Protein AF-A0A177BX50-F1 (afdb_monomer_lite)

Secondary structure (DSSP, 8-state):
--TTS-----PSSS-HHHHHHHHHHHHHHHHHHHTTSPPPSSSSPP--EEEEEEE-SSEEEEEEEEETTEEEEEEEE--TT-----EEEEEETT---S--TT----------------------HHHHHHHTHHHHHHHHHHHHHHHHHHHHHHHHT--PPPSTT--

Sequence (167 aa):
MSPNGTLMAYTTPIDIRDLRDQAALISMAWKDHAAKYPPPSDPSPPDQLETLTIETANNNIIARAIQPSLLLVLVGGVPPSRKQVFKITPEARGEARYPAEGGEEGTEPVVGSGKAASVLSTMSTREKDVKGGALHIQRKKIDALTEYLRRDFDAKGFVMPDDAGFS

Organism: NCBI:txid1460663

Foldseek 3Di:
DFLCQDDDDDDDDDDVVVSSVVSNVSSVVQVVVQVVFDDDPDPDDTQGFAWKWWDFLFWIWIWGDLDNGDIDIDIGTADNPDDGDTDIDTHTPPGDPDDPPDDDPDDDDDDDDDDDDDDPPPDDPVRVQVVVPPVSVSVVVVVVVSVVVSVVCVVVVNDDDDPPPDD

Radius of gyration: 20.01 Å; chains: 1; bounding box: 46×34×67 Å

pLDDT: mean 77.65, std 18.22, range [33.38, 95.88]

Structure (mmCIF, N/CA/C/O backbone):
data_AF-A0A177BX50-F1
#
_entry.id   AF-A0A177BX50-F1
#
loop_
_atom_site.group_PDB
_atom_site.id
_atom_site.type_symbol
_atom_site.label_atom_id
_atom_site.label_alt_id
_atom_site.label_comp_id
_atom_site.label_asym_id
_atom_site.label_entity_id
_atom_site.label_seq_id
_atom_site.pdbx_PDB_ins_code
_atom_site.Cartn_x
_atom_site.Cartn_y
_atom_site.Cartn_z
_atom_site.occupancy
_atom_site.B_iso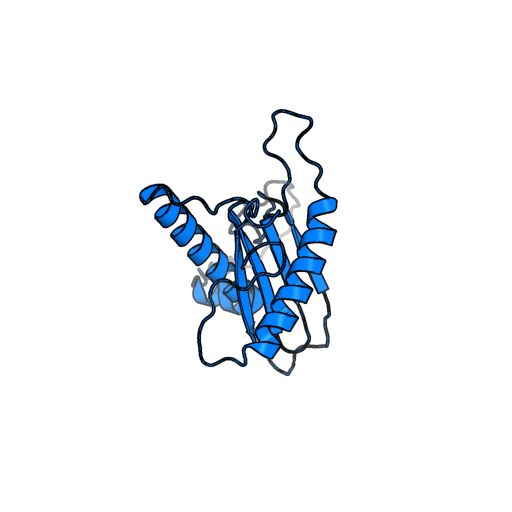_or_equiv
_atom_site.auth_seq_id
_atom_site.auth_comp_id
_atom_site.auth_asym_id
_atom_site.auth_atom_id
_atom_site.pdbx_PDB_model_num
ATOM 1 N N . MET A 1 1 ? 2.264 -1.711 8.602 1.00 89.62 1 MET A N 1
ATOM 2 C CA . MET A 1 1 ? 2.846 -0.448 9.121 1.00 89.62 1 MET A CA 1
ATOM 3 C C . MET A 1 1 ? 1.712 0.495 9.479 1.00 89.62 1 MET A C 1
ATOM 5 O O . MET A 1 1 ? 0.634 0.316 8.923 1.00 89.62 1 MET A O 1
ATOM 9 N N . SER A 1 2 ? 1.911 1.459 10.374 1.00 88.69 2 SER A N 1
ATOM 10 C CA . SER A 1 2 ? 0.876 2.469 10.636 1.00 88.69 2 SER A CA 1
ATOM 11 C C . SER A 1 2 ? 0.877 3.552 9.544 1.00 88.69 2 SER A C 1
ATOM 13 O O . SER A 1 2 ? 1.910 3.763 8.895 1.00 88.69 2 SER A O 1
ATOM 15 N N . PRO A 1 3 ? -0.236 4.284 9.340 1.00 83.94 3 PRO A N 1
ATOM 16 C CA . PRO A 1 3 ? -0.276 5.445 8.447 1.00 83.94 3 PRO A CA 1
ATOM 17 C C . PRO A 1 3 ? 0.762 6.525 8.785 1.00 83.94 3 PRO A C 1
ATOM 19 O O . PRO A 1 3 ? 1.113 7.327 7.922 1.00 83.94 3 PRO A O 1
ATOM 22 N N . ASN A 1 4 ? 1.301 6.530 10.008 1.00 85.75 4 ASN A N 1
ATOM 23 C CA . ASN A 1 4 ? 2.322 7.472 10.470 1.00 85.75 4 ASN A CA 1
ATOM 24 C C . ASN A 1 4 ? 3.757 7.135 10.047 1.00 85.75 4 ASN A C 1
ATOM 26 O O . ASN A 1 4 ? 4.642 7.958 10.258 1.00 85.75 4 ASN A O 1
ATOM 30 N N . GLY A 1 5 ? 3.994 5.974 9.439 1.00 83.12 5 GLY A N 1
ATOM 31 C CA . GLY A 1 5 ? 5.320 5.571 8.957 1.00 83.12 5 GLY A CA 1
ATOM 32 C C . GLY A 1 5 ? 5.996 4.545 9.856 1.00 83.12 5 GLY A C 1
ATOM 33 O O . GLY A 1 5 ? 7.088 4.075 9.542 1.00 83.12 5 GLY A O 1
ATOM 34 N N . THR A 1 6 ? 5.345 4.142 10.950 1.00 86.88 6 THR A N 1
ATOM 35 C CA . THR A 1 6 ? 5.883 3.140 11.870 1.00 86.88 6 THR A CA 1
ATOM 36 C C . THR A 1 6 ? 5.824 1.756 11.229 1.00 86.88 6 THR A C 1
ATOM 38 O O . THR A 1 6 ? 4.752 1.163 11.049 1.00 86.88 6 THR A O 1
ATOM 41 N N . LEU A 1 7 ? 6.992 1.211 10.883 1.00 85.94 7 LEU A N 1
ATOM 42 C CA . LEU A 1 7 ? 7.119 -0.159 10.394 1.00 85.94 7 LEU A CA 1
ATOM 43 C C . LEU A 1 7 ? 6.889 -1.143 11.549 1.00 85.94 7 LEU A C 1
ATOM 45 O O . LEU A 1 7 ? 7.660 -1.179 12.501 1.00 85.94 7 LEU A O 1
ATOM 49 N N . MET A 1 8 ? 5.830 -1.946 11.448 1.00 85.75 8 MET A N 1
ATOM 50 C CA . MET A 1 8 ? 5.432 -2.886 12.507 1.00 85.75 8 MET A CA 1
ATOM 51 C C . MET A 1 8 ? 5.936 -4.308 12.267 1.00 85.75 8 MET A C 1
ATOM 53 O O . MET A 1 8 ? 6.337 -5.001 13.192 1.00 85.75 8 MET A O 1
ATOM 57 N N . ALA A 1 9 ? 5.889 -4.747 11.013 1.00 86.56 9 ALA A N 1
ATOM 58 C CA . ALA A 1 9 ? 6.300 -6.073 10.587 1.00 86.56 9 ALA A CA 1
ATOM 59 C C . ALA A 1 9 ? 6.757 -5.999 9.129 1.00 86.56 9 ALA A C 1
ATOM 61 O O . ALA A 1 9 ? 6.259 -5.171 8.362 1.00 86.56 9 ALA A O 1
ATOM 62 N N . TYR A 1 10 ? 7.707 -6.855 8.764 1.00 85.62 10 TYR A N 1
ATOM 63 C CA . TYR A 1 10 ? 8.250 -6.969 7.415 1.00 85.62 10 TYR A CA 1
ATOM 64 C C . TYR A 1 10 ? 8.746 -8.397 7.169 1.00 85.62 10 TYR A C 1
ATOM 66 O O . TYR A 1 10 ? 9.018 -9.144 8.109 1.00 85.62 10 TYR A O 1
ATOM 74 N N . THR A 1 11 ? 8.862 -8.777 5.900 1.00 83.94 11 THR A N 1
ATOM 75 C CA . THR A 1 11 ? 9.421 -10.068 5.481 1.00 83.94 11 THR A CA 1
ATOM 76 C C . THR A 1 11 ? 10.900 -9.922 5.134 1.00 83.94 11 THR A C 1
ATOM 78 O O . THR A 1 11 ? 11.280 -8.992 4.425 1.00 83.94 11 THR A O 1
ATOM 81 N N . THR A 1 12 ? 11.730 -10.849 5.607 1.00 78.44 12 THR A N 1
ATOM 82 C CA . THR A 1 12 ? 13.155 -10.956 5.261 1.00 78.44 12 THR A CA 1
ATOM 83 C C . THR A 1 12 ? 13.356 -11.841 4.020 1.00 78.44 12 THR A C 1
ATOM 85 O O . THR A 1 12 ? 12.478 -12.647 3.705 1.00 78.44 12 THR A O 1
ATOM 88 N N . PRO A 1 13 ? 14.495 -11.737 3.309 1.00 64.56 13 PRO A N 1
ATOM 89 C CA . PRO A 1 13 ? 15.631 -10.835 3.537 1.00 64.56 13 PRO A CA 1
ATOM 90 C C . PRO A 1 13 ? 15.476 -9.484 2.811 1.00 64.56 13 PRO A C 1
ATOM 92 O O . PRO A 1 13 ? 15.352 -9.456 1.590 1.00 64.56 13 PRO A O 1
ATOM 95 N N . ILE A 1 14 ? 15.507 -8.363 3.548 1.00 79.38 14 ILE A N 1
ATOM 96 C CA . ILE A 1 14 ? 15.468 -6.985 3.010 1.00 79.38 14 ILE A CA 1
ATOM 97 C C . ILE A 1 14 ? 16.324 -6.052 3.904 1.00 79.38 14 ILE A C 1
ATOM 99 O O . ILE A 1 14 ? 16.418 -6.303 5.108 1.00 79.38 14 ILE A O 1
ATOM 103 N N . ASP A 1 15 ? 16.937 -4.988 3.350 1.00 83.50 15 ASP A N 1
ATOM 104 C CA . ASP A 1 15 ? 17.567 -3.909 4.142 1.00 83.50 15 ASP A CA 1
ATOM 105 C C . ASP A 1 15 ? 16.489 -3.076 4.862 1.00 83.50 15 ASP A C 1
ATOM 107 O O . ASP A 1 15 ? 15.617 -2.453 4.252 1.00 83.50 15 ASP A O 1
ATOM 111 N N . ILE A 1 16 ? 16.544 -3.071 6.194 1.00 84.94 16 ILE A N 1
ATOM 112 C CA . ILE A 1 16 ? 15.580 -2.368 7.045 1.00 84.94 16 ILE A CA 1
ATOM 113 C C . ILE A 1 16 ? 15.647 -0.843 6.894 1.00 84.94 16 ILE A C 1
ATOM 115 O O . ILE A 1 16 ? 14.650 -0.173 7.158 1.00 84.94 16 ILE A O 1
ATOM 119 N N . ARG A 1 17 ? 16.792 -0.279 6.489 1.00 85.69 17 ARG A N 1
ATOM 120 C CA . ARG A 1 17 ? 16.927 1.168 6.261 1.00 85.69 17 ARG A CA 1
ATOM 121 C C . ARG A 1 17 ? 16.101 1.581 5.053 1.00 85.69 17 ARG A C 1
ATOM 123 O O . ARG A 1 17 ? 15.212 2.413 5.197 1.00 85.69 17 ARG A O 1
ATOM 130 N N . ASP A 1 18 ? 16.278 0.879 3.939 1.00 84.25 18 ASP A N 1
ATOM 131 C CA . ASP A 1 18 ? 15.508 1.108 2.716 1.00 84.25 18 ASP A CA 1
ATOM 132 C C . ASP A 1 18 ? 14.001 0.929 2.958 1.00 84.25 18 ASP A C 1
ATOM 134 O O . ASP A 1 18 ? 13.188 1.700 2.451 1.00 84.25 18 ASP A O 1
ATOM 138 N N . LEU A 1 19 ? 13.604 -0.055 3.777 1.00 85.06 19 LEU A N 1
ATOM 139 C CA . LEU A 1 19 ? 12.196 -0.245 4.147 1.00 85.06 19 LEU A CA 1
ATOM 140 C C . LEU A 1 19 ? 11.632 0.900 4.983 1.00 85.06 19 LEU A C 1
ATOM 142 O O . LEU A 1 19 ? 10.462 1.242 4.824 1.00 85.06 19 LEU A O 1
ATOM 146 N N . ARG A 1 20 ? 12.424 1.470 5.894 1.00 87.25 20 ARG A N 1
ATOM 147 C CA . ARG A 1 20 ? 11.997 2.618 6.702 1.00 87.25 20 ARG A CA 1
ATOM 148 C C . ARG A 1 20 ? 11.847 3.863 5.842 1.00 87.25 20 ARG A C 1
ATOM 150 O O . ARG A 1 20 ? 10.850 4.563 5.993 1.00 87.25 20 ARG A O 1
ATOM 157 N N . ASP A 1 21 ? 12.762 4.080 4.905 1.00 87.75 21 ASP A N 1
ATOM 158 C CA . ASP A 1 21 ? 12.672 5.187 3.954 1.00 87.75 21 ASP A CA 1
ATOM 159 C C . ASP A 1 21 ? 11.435 5.033 3.057 1.00 87.75 21 ASP A C 1
ATOM 161 O O . ASP A 1 21 ? 10.655 5.971 2.892 1.00 87.75 21 ASP A O 1
ATOM 165 N N . GLN A 1 22 ? 11.173 3.820 2.556 1.00 87.19 22 GLN A N 1
ATOM 166 C CA . GLN A 1 22 ? 9.950 3.524 1.806 1.00 87.19 22 GLN A CA 1
ATOM 167 C C . GLN A 1 22 ? 8.690 3.728 2.650 1.00 87.19 22 GLN A C 1
ATOM 169 O O . GLN A 1 22 ? 7.734 4.332 2.172 1.00 87.19 22 GLN A O 1
ATOM 174 N N . ALA A 1 23 ? 8.677 3.258 3.900 1.00 88.69 23 ALA A N 1
ATOM 175 C CA . ALA A 1 23 ? 7.553 3.448 4.810 1.00 88.69 23 ALA A CA 1
ATOM 176 C C . ALA A 1 23 ? 7.277 4.940 5.048 1.00 88.69 23 ALA A C 1
ATOM 178 O O . ALA A 1 23 ? 6.131 5.373 4.945 1.00 88.69 23 ALA A O 1
ATOM 179 N N . ALA A 1 24 ? 8.313 5.747 5.281 1.00 89.94 24 ALA A N 1
ATOM 180 C CA . ALA A 1 24 ? 8.167 7.190 5.435 1.00 89.94 24 ALA A CA 1
ATOM 181 C C . ALA A 1 24 ? 7.540 7.833 4.185 1.00 89.94 24 ALA A C 1
ATOM 183 O O . ALA A 1 24 ? 6.550 8.556 4.298 1.00 89.94 24 ALA A O 1
ATOM 184 N N . LEU A 1 25 ? 8.047 7.504 2.990 1.00 89.94 25 LEU A N 1
ATOM 185 C CA . LEU A 1 25 ? 7.513 8.014 1.722 1.00 89.94 25 LEU A CA 1
ATOM 186 C C . LEU A 1 25 ? 6.053 7.605 1.488 1.00 89.94 25 LEU A C 1
ATOM 188 O O . LEU A 1 25 ? 5.228 8.435 1.105 1.00 89.94 25 LEU A O 1
ATOM 192 N N . ILE A 1 26 ? 5.720 6.338 1.743 1.00 92.31 26 ILE A N 1
ATOM 193 C CA . ILE A 1 26 ? 4.352 5.820 1.614 1.00 92.31 26 ILE A CA 1
ATOM 194 C C . ILE A 1 26 ? 3.424 6.548 2.576 1.00 92.31 26 ILE A C 1
ATOM 196 O O . ILE A 1 26 ? 2.321 6.911 2.188 1.00 92.31 26 ILE A O 1
ATOM 200 N N . SER A 1 27 ? 3.857 6.785 3.810 1.00 92.25 27 SER A N 1
ATOM 201 C CA . SER A 1 27 ? 3.058 7.489 4.807 1.00 92.25 27 SER A CA 1
ATOM 202 C C . SER A 1 27 ? 2.808 8.945 4.455 1.00 92.25 27 SER A C 1
ATOM 204 O O . SER A 1 27 ? 1.692 9.421 4.654 1.00 92.25 27 SER A O 1
ATOM 206 N N . MET A 1 28 ? 3.797 9.641 3.893 1.00 91.38 28 MET A N 1
ATOM 207 C CA . MET A 1 28 ? 3.601 10.996 3.375 1.00 91.38 28 MET A CA 1
ATOM 208 C C . MET A 1 28 ? 2.567 10.996 2.244 1.00 91.38 28 MET A C 1
ATOM 210 O O . MET A 1 28 ? 1.550 11.677 2.343 1.00 91.38 28 MET A O 1
ATOM 214 N N . ALA A 1 29 ? 2.753 10.141 1.234 1.00 92.31 29 ALA A N 1
ATOM 215 C CA . ALA A 1 29 ? 1.816 10.037 0.118 1.00 92.31 29 ALA A CA 1
ATOM 216 C C . ALA A 1 29 ? 0.410 9.603 0.576 1.00 92.31 29 ALA A C 1
ATOM 218 O O . ALA A 1 29 ? -0.597 10.123 0.104 1.00 92.31 29 ALA A O 1
ATOM 219 N N . TRP A 1 30 ? 0.315 8.678 1.531 1.00 92.56 30 TRP A N 1
ATOM 220 C CA . TRP A 1 30 ? -0.960 8.245 2.091 1.00 92.56 30 TRP A CA 1
ATOM 221 C C . TRP A 1 30 ? -1.691 9.401 2.766 1.00 92.56 30 TRP A C 1
ATOM 223 O O . TRP A 1 30 ? -2.865 9.611 2.486 1.00 92.56 30 TRP A O 1
ATOM 233 N N . LYS A 1 31 ? -1.008 10.176 3.616 1.00 90.44 31 LYS A N 1
ATOM 234 C CA . LYS A 1 31 ? -1.597 11.326 4.318 1.00 90.44 31 LYS A CA 1
ATOM 235 C C . LYS A 1 31 ? -2.061 12.411 3.350 1.00 90.44 31 LYS A C 1
ATOM 237 O O . LYS A 1 31 ? -3.194 12.873 3.473 1.00 90.44 31 LYS A O 1
ATOM 242 N N . ASP A 1 32 ? -1.242 12.747 2.357 1.00 91.06 32 ASP A N 1
ATOM 243 C CA . ASP A 1 32 ? -1.567 13.763 1.348 1.00 91.06 32 ASP A CA 1
ATOM 244 C C . ASP A 1 32 ? -2.832 13.412 0.556 1.00 91.06 32 ASP A C 1
ATOM 246 O O . ASP A 1 32 ? -3.617 14.284 0.178 1.00 91.06 32 ASP A O 1
ATOM 250 N N . HIS A 1 33 ? -3.041 12.122 0.290 1.00 89.12 33 HIS A N 1
ATOM 251 C CA . HIS A 1 33 ? -4.218 11.646 -0.424 1.00 89.12 33 HIS A CA 1
ATOM 252 C C . HIS A 1 33 ? -5.410 11.389 0.501 1.00 89.12 33 HIS A C 1
ATOM 254 O O . HIS A 1 33 ? -6.530 11.686 0.104 1.00 89.12 33 HIS A O 1
ATOM 260 N N . ALA A 1 34 ? -5.190 10.913 1.727 1.00 86.69 34 ALA A N 1
ATOM 261 C CA . ALA A 1 34 ? -6.235 10.715 2.729 1.00 86.69 34 ALA A CA 1
ATOM 262 C C . ALA A 1 34 ? -6.883 12.043 3.147 1.00 86.69 34 ALA A C 1
ATOM 264 O O . ALA A 1 34 ? -8.088 12.089 3.350 1.00 86.69 34 ALA A O 1
ATOM 265 N N . ALA A 1 35 ? -6.122 13.142 3.193 1.00 83.94 35 ALA A N 1
ATOM 266 C CA . ALA A 1 35 ? -6.650 14.471 3.504 1.00 83.94 35 ALA A CA 1
ATOM 267 C C . ALA A 1 35 ? -7.675 14.990 2.474 1.00 83.94 35 ALA A C 1
ATOM 269 O O . ALA A 1 35 ? -8.465 15.876 2.788 1.00 83.94 35 ALA A O 1
ATOM 270 N N . LYS A 1 36 ? -7.682 14.441 1.250 1.00 81.69 36 LYS A N 1
ATOM 271 C CA . LYS A 1 36 ? -8.651 14.797 0.194 1.00 81.69 36 LYS A CA 1
ATOM 272 C C . LYS A 1 36 ? -10.026 14.167 0.417 1.00 81.69 36 LYS A C 1
ATOM 274 O O . LYS A 1 36 ? -10.974 14.525 -0.272 1.00 81.69 36 LYS A O 1
ATOM 279 N N . TYR A 1 37 ? -10.111 13.253 1.373 1.00 72.31 37 TYR A N 1
ATOM 280 C CA . TYR A 1 37 ? -11.298 12.514 1.745 1.00 72.31 37 TYR A CA 1
ATOM 281 C C . TYR A 1 37 ? -11.753 12.993 3.131 1.00 72.31 37 TYR A C 1
ATOM 283 O O . TYR A 1 37 ? -11.228 12.522 4.145 1.00 72.31 37 TYR A O 1
ATOM 291 N N . PRO A 1 38 ? -12.650 13.992 3.206 1.00 61.34 38 PRO A N 1
ATOM 292 C CA . PRO A 1 38 ? -13.061 14.561 4.482 1.00 61.34 38 PRO A CA 1
ATOM 293 C C . PRO A 1 38 ? -13.778 13.519 5.360 1.00 61.34 38 PRO A C 1
ATOM 295 O O . PRO A 1 38 ? -14.396 12.584 4.843 1.00 61.34 38 PRO A O 1
ATOM 298 N N . PRO A 1 39 ? -13.721 13.670 6.698 1.00 58.22 39 PRO A N 1
ATOM 299 C CA . PRO A 1 39 ? -14.524 12.852 7.597 1.00 58.22 39 PRO A CA 1
ATOM 300 C C . PRO A 1 39 ? -16.020 13.032 7.278 1.00 58.22 39 PRO A C 1
ATOM 302 O O . PRO A 1 39 ? -16.427 14.123 6.871 1.00 58.22 39 PRO A O 1
ATOM 305 N N . PRO A 1 40 ? -16.843 11.981 7.446 1.00 55.91 40 PRO A N 1
ATOM 306 C CA . PRO A 1 40 ? -18.234 11.993 7.012 1.00 55.91 40 PRO A CA 1
ATOM 307 C C . PRO A 1 40 ? -19.024 13.093 7.729 1.00 55.91 40 PRO A C 1
ATOM 309 O O . PRO A 1 40 ? -19.187 13.058 8.947 1.00 55.91 40 PRO A O 1
ATOM 312 N N . SER A 1 41 ? -19.534 14.057 6.963 1.00 59.28 41 SER A N 1
ATOM 313 C CA . SER A 1 41 ? -20.587 14.980 7.400 1.00 59.28 41 SER A CA 1
ATOM 314 C C . SER A 1 41 ? -21.999 14.398 7.215 1.00 59.28 41 SER A C 1
ATOM 316 O O . SER A 1 41 ? -22.951 14.969 7.735 1.00 59.28 41 SER A O 1
ATOM 318 N N . ASP A 1 42 ? -22.129 13.264 6.513 1.00 55.62 42 ASP A N 1
ATOM 319 C CA . ASP A 1 42 ? -23.385 12.574 6.173 1.00 55.62 42 ASP A CA 1
ATOM 320 C C . ASP A 1 42 ? -23.344 11.081 6.576 1.00 55.62 42 ASP A C 1
ATOM 322 O O . ASP A 1 42 ? -22.258 10.512 6.689 1.00 55.62 42 ASP A O 1
ATOM 326 N N . PRO A 1 43 ? -24.495 10.394 6.748 1.00 56.81 43 PRO A N 1
ATOM 327 C CA . PRO A 1 43 ? -24.566 8.985 7.160 1.00 56.81 43 PRO A CA 1
ATOM 328 C C . PRO A 1 43 ? -24.205 7.969 6.054 1.00 56.81 43 PRO A C 1
ATOM 330 O O . PRO A 1 43 ? -24.447 6.772 6.219 1.00 56.81 43 PRO A O 1
ATOM 333 N N . SER A 1 44 ? -23.645 8.408 4.922 1.00 54.59 44 SER A N 1
ATOM 334 C CA . SER A 1 44 ? -23.104 7.502 3.902 1.00 54.59 44 SER A CA 1
ATOM 335 C C . SER A 1 44 ? -21.722 6.985 4.335 1.00 54.59 44 SER A C 1
ATOM 337 O O . SER A 1 44 ? -20.982 7.706 5.011 1.00 54.59 44 SER A O 1
ATOM 339 N N . PRO A 1 45 ? -21.352 5.726 4.018 1.00 55.47 45 PRO A N 1
ATOM 340 C CA . PRO A 1 45 ? -20.018 5.236 4.335 1.00 55.47 45 PRO A CA 1
ATOM 341 C C . PRO A 1 45 ? -19.000 6.151 3.639 1.00 55.47 45 PRO A C 1
ATOM 343 O O . PRO A 1 45 ? -19.107 6.340 2.430 1.00 55.47 45 PRO A O 1
ATOM 346 N N . PRO A 1 46 ? -18.054 6.750 4.380 1.00 58.34 46 PRO A N 1
ATOM 347 C CA . PRO A 1 46 ? -17.191 7.782 3.831 1.00 58.34 46 PRO A CA 1
ATOM 348 C C . PRO A 1 46 ? -16.354 7.225 2.681 1.00 58.34 46 PRO A C 1
ATOM 350 O O . PRO A 1 46 ? -15.826 6.110 2.782 1.00 58.34 46 PRO A O 1
ATOM 353 N N . ASP A 1 47 ? -16.181 8.038 1.638 1.00 67.88 47 ASP A N 1
ATOM 354 C CA . ASP A 1 47 ? -15.155 7.857 0.613 1.00 67.88 47 ASP A CA 1
ATOM 355 C C . ASP A 1 47 ? -13.793 7.950 1.304 1.00 67.88 47 ASP A C 1
ATOM 357 O O . ASP A 1 47 ? -13.185 9.002 1.332 1.00 67.88 47 ASP A O 1
ATOM 361 N N . GLN A 1 48 ? -13.332 6.894 1.969 1.00 83.19 48 GLN A N 1
ATOM 362 C CA . GLN A 1 48 ? -12.009 6.856 2.589 1.00 83.19 48 GLN A CA 1
ATOM 363 C C . GLN A 1 48 ? -11.010 6.273 1.603 1.00 83.19 48 GLN A C 1
ATOM 365 O O . GLN A 1 48 ? -11.325 5.324 0.878 1.00 83.19 48 GLN A O 1
ATOM 370 N N . LEU A 1 49 ? -9.778 6.783 1.638 1.00 89.44 49 LEU A N 1
ATOM 371 C CA . LEU A 1 49 ? -8.668 6.176 0.915 1.00 89.44 49 LEU A CA 1
ATOM 372 C C . LEU A 1 49 ? -8.507 4.720 1.371 1.00 89.44 49 LEU A C 1
ATOM 374 O O . LEU A 1 49 ? -8.172 4.448 2.524 1.00 89.44 49 LEU A O 1
ATOM 378 N N . GLU A 1 50 ? -8.742 3.779 0.461 1.00 91.38 50 GLU A N 1
ATOM 379 C CA . GLU A 1 50 ? -8.595 2.355 0.749 1.00 91.38 50 GLU A CA 1
ATOM 380 C C . GLU A 1 50 ? -7.276 1.821 0.207 1.00 91.38 50 GLU A C 1
ATOM 382 O O . GLU A 1 50 ? -6.671 0.931 0.810 1.00 91.38 50 GLU A O 1
ATOM 387 N N . THR A 1 51 ? -6.815 2.317 -0.938 1.00 94.25 51 THR A N 1
ATOM 388 C CA . THR A 1 51 ? -5.581 1.833 -1.558 1.00 94.25 51 THR A CA 1
ATOM 389 C C . THR A 1 51 ? -4.825 2.951 -2.248 1.00 94.25 51 THR A C 1
ATOM 391 O O . THR A 1 51 ? -5.403 3.837 -2.864 1.00 94.25 51 THR A O 1
ATOM 394 N N . LEU A 1 52 ? -3.503 2.880 -2.166 1.00 94.38 52 LEU A N 1
ATOM 395 C CA . LEU A 1 52 ? -2.578 3.769 -2.840 1.00 94.38 52 LEU A CA 1
ATOM 396 C C . LEU A 1 52 ? -1.613 2.916 -3.662 1.00 94.38 52 LEU A C 1
ATOM 398 O O . LEU A 1 52 ? -0.866 2.107 -3.112 1.00 94.38 52 LEU A O 1
ATOM 402 N N . THR A 1 53 ? -1.627 3.096 -4.980 1.00 94.38 53 THR A N 1
ATOM 403 C CA . THR A 1 53 ? -0.651 2.478 -5.884 1.00 94.38 53 THR A CA 1
ATOM 404 C C . THR A 1 53 ? 0.394 3.515 -6.285 1.00 94.38 53 THR A C 1
ATOM 406 O O . THR A 1 53 ? 0.035 4.570 -6.801 1.00 94.38 53 THR A O 1
ATOM 409 N N . ILE A 1 54 ? 1.676 3.206 -6.101 1.00 92.81 54 ILE A N 1
ATOM 410 C CA . ILE A 1 54 ? 2.812 4.003 -6.573 1.00 92.81 54 ILE A CA 1
ATOM 411 C C . ILE A 1 54 ? 3.588 3.153 -7.577 1.00 92.81 54 ILE A C 1
ATOM 413 O O . ILE A 1 54 ? 4.204 2.147 -7.226 1.00 92.81 54 ILE A O 1
ATOM 417 N N . GLU A 1 55 ? 3.550 3.548 -8.841 1.00 91.81 55 GLU A N 1
ATOM 418 C CA . GLU A 1 55 ? 4.317 2.921 -9.911 1.00 91.81 55 GLU A CA 1
ATOM 419 C C . GLU A 1 55 ? 5.632 3.677 -10.090 1.00 91.81 55 GLU A C 1
ATOM 421 O O . GLU A 1 55 ? 5.642 4.903 -10.202 1.00 91.81 55 GLU A O 1
ATOM 426 N N . THR A 1 56 ? 6.742 2.941 -10.110 1.00 88.19 56 THR A N 1
ATOM 427 C CA . THR A 1 56 ? 8.083 3.462 -10.393 1.00 88.19 56 THR A CA 1
ATOM 428 C C . THR A 1 56 ? 8.706 2.695 -11.561 1.00 88.19 56 THR A C 1
ATOM 430 O O . THR A 1 56 ? 8.140 1.718 -12.067 1.00 88.19 56 THR A O 1
ATOM 433 N N . ALA A 1 57 ? 9.907 3.108 -11.977 1.00 85.62 57 ALA A N 1
ATOM 434 C CA . ALA A 1 57 ? 10.659 2.428 -13.031 1.00 85.62 57 ALA A CA 1
ATOM 435 C C . ALA A 1 57 ? 10.946 0.953 -12.700 1.00 85.62 57 ALA A C 1
ATOM 437 O O . ALA A 1 57 ? 10.876 0.102 -13.582 1.00 85.62 57 ALA A O 1
ATOM 438 N N . ASN A 1 58 ? 11.225 0.657 -11.428 1.00 85.69 58 ASN A N 1
ATOM 439 C CA . ASN A 1 58 ? 11.767 -0.640 -11.018 1.00 85.69 58 ASN A CA 1
ATOM 440 C C . ASN A 1 58 ? 10.742 -1.488 -10.261 1.00 85.69 58 ASN A C 1
ATOM 442 O O . ASN A 1 58 ? 10.787 -2.716 -10.316 1.00 85.69 58 ASN A O 1
ATOM 446 N N . ASN A 1 59 ? 9.799 -0.835 -9.578 1.00 89.06 59 ASN A N 1
ATOM 447 C CA . ASN A 1 59 ? 8.856 -1.487 -8.680 1.00 89.06 59 ASN A CA 1
ATOM 448 C C . ASN A 1 59 ? 7.473 -0.831 -8.738 1.00 89.06 59 ASN A C 1
ATOM 450 O O . ASN A 1 59 ? 7.338 0.364 -9.001 1.00 89.06 59 ASN A O 1
ATOM 454 N N . ASN A 1 60 ? 6.461 -1.606 -8.383 1.00 91.44 60 ASN A N 1
ATOM 455 C CA . ASN A 1 60 ? 5.162 -1.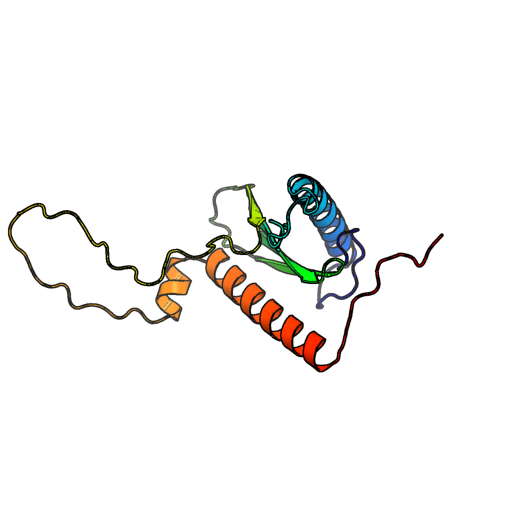116 -7.953 1.00 91.44 60 ASN A CA 1
ATOM 456 C C . ASN A 1 60 ? 5.060 -1.269 -6.437 1.00 91.44 60 ASN A C 1
ATOM 458 O O . ASN A 1 60 ? 5.391 -2.324 -5.896 1.00 91.44 60 ASN A O 1
ATOM 462 N N . ILE A 1 61 ? 4.562 -0.242 -5.766 1.00 93.25 61 ILE A N 1
ATOM 463 C CA . ILE A 1 61 ? 4.240 -0.268 -4.343 1.00 93.25 61 ILE A CA 1
ATOM 464 C C . ILE A 1 61 ? 2.727 -0.140 -4.232 1.00 93.25 61 ILE A C 1
ATOM 466 O O . ILE A 1 61 ? 2.142 0.782 -4.796 1.00 93.25 61 ILE A O 1
ATOM 470 N N . ILE A 1 62 ? 2.087 -1.061 -3.519 1.00 94.81 62 ILE A N 1
ATOM 471 C CA . ILE A 1 62 ? 0.651 -1.006 -3.253 1.00 94.81 62 ILE A CA 1
ATOM 472 C C . ILE A 1 62 ? 0.460 -0.993 -1.742 1.00 94.81 62 ILE A C 1
ATOM 474 O O . ILE A 1 62 ? 0.801 -1.965 -1.070 1.00 94.81 62 ILE A O 1
ATOM 478 N N . ALA A 1 63 ? -0.062 0.110 -1.214 1.00 95.31 63 ALA A N 1
ATOM 479 C CA . ALA A 1 63 ? -0.455 0.239 0.182 1.00 95.31 63 ALA A CA 1
ATOM 480 C C . ALA A 1 63 ? -1.977 0.126 0.286 1.00 95.31 63 ALA A C 1
ATOM 482 O O . ALA A 1 63 ? -2.690 0.823 -0.432 1.00 95.31 63 ALA A O 1
ATOM 483 N N . ARG A 1 64 ? -2.484 -0.743 1.162 1.00 94.62 64 ARG A N 1
ATOM 484 C CA . ARG A 1 64 ? -3.919 -0.956 1.376 1.00 94.62 64 ARG A CA 1
ATOM 485 C C . ARG A 1 64 ? -4.257 -0.902 2.859 1.00 94.62 64 ARG A C 1
ATOM 487 O O . ARG A 1 64 ? -3.596 -1.548 3.672 1.00 94.62 64 ARG A O 1
ATOM 494 N N . ALA A 1 65 ? -5.302 -0.159 3.208 1.00 93.38 65 ALA A N 1
ATOM 495 C CA . ALA A 1 65 ? -5.792 -0.096 4.579 1.00 93.38 65 ALA A CA 1
ATOM 496 C C . ALA A 1 65 ? -6.451 -1.424 4.974 1.00 93.38 65 ALA A C 1
ATOM 498 O O . ALA A 1 65 ? -7.415 -1.855 4.340 1.00 93.38 65 ALA A O 1
ATOM 499 N N . ILE A 1 66 ? -5.957 -2.073 6.031 1.00 92.81 66 ILE A N 1
ATOM 500 C CA . ILE A 1 66 ? -6.642 -3.221 6.649 1.00 92.81 66 ILE A CA 1
ATOM 501 C C . ILE A 1 66 ? -7.603 -2.714 7.730 1.00 92.81 66 ILE A C 1
ATOM 503 O O . ILE A 1 66 ? -8.751 -3.150 7.763 1.00 92.81 66 ILE A O 1
ATOM 507 N N . GLN A 1 67 ? -7.144 -1.761 8.546 1.00 89.75 67 GLN A N 1
ATOM 508 C CA . GLN A 1 67 ? -7.886 -1.030 9.583 1.00 89.75 67 GLN A CA 1
ATOM 509 C C . GLN A 1 67 ? -7.486 0.461 9.525 1.00 89.75 67 GLN A C 1
ATOM 511 O O . GLN A 1 67 ? -6.474 0.765 8.887 1.00 89.75 67 GLN A O 1
ATOM 516 N N . PRO A 1 68 ? -8.215 1.397 10.171 1.00 85.88 68 PRO A N 1
ATOM 517 C CA . PRO A 1 68 ? -7.909 2.835 10.100 1.00 85.88 68 PRO A CA 1
ATOM 518 C C . PRO A 1 68 ? -6.448 3.179 10.431 1.00 85.88 68 PRO A C 1
ATOM 520 O O . PRO A 1 68 ? -5.821 3.971 9.731 1.00 85.88 68 PRO A O 1
ATOM 523 N N . SER A 1 69 ? -5.886 2.497 11.431 1.00 88.62 69 SER A N 1
ATOM 524 C CA . SER A 1 69 ? -4.524 2.714 11.936 1.00 88.62 69 SER A CA 1
ATOM 525 C C . SER A 1 69 ? -3.511 1.669 11.431 1.00 88.62 69 SER A C 1
ATOM 527 O O . SER A 1 69 ? -2.385 1.605 11.925 1.00 88.62 69 SER A O 1
ATOM 529 N N . LEU A 1 70 ? -3.862 0.853 10.421 1.00 92.12 70 LEU A N 1
ATOM 530 C CA . LEU A 1 70 ? -3.009 -0.237 9.923 1.00 92.12 70 LEU A CA 1
ATOM 531 C C . LEU A 1 70 ? -3.043 -0.404 8.396 1.00 92.12 70 LEU A C 1
ATOM 533 O O . LEU A 1 70 ? -4.066 -0.751 7.801 1.00 92.12 70 LEU A O 1
ATOM 537 N N . LEU A 1 71 ? -1.866 -0.278 7.781 1.00 94.00 71 LEU A N 1
ATOM 538 C CA . LEU A 1 71 ? -1.626 -0.488 6.355 1.00 94.00 71 LEU A CA 1
ATOM 539 C C . LEU A 1 71 ? -0.861 -1.792 6.084 1.00 94.00 71 LEU A C 1
ATOM 541 O O . LEU A 1 71 ? 0.162 -2.083 6.724 1.00 94.00 71 LEU A O 1
ATOM 545 N N . LEU A 1 72 ? -1.315 -2.522 5.065 1.00 94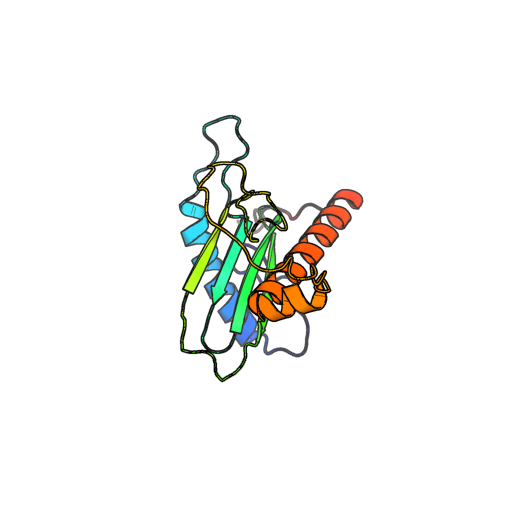.81 72 LEU A N 1
ATOM 546 C CA . LEU A 1 72 ? -0.564 -3.566 4.372 1.00 94.81 72 LEU A CA 1
ATOM 547 C C . LEU A 1 72 ? 0.164 -2.956 3.183 1.00 94.81 72 LEU A C 1
ATOM 549 O O . LEU A 1 72 ? -0.449 -2.233 2.404 1.00 94.81 72 LEU A O 1
ATOM 553 N N . VAL A 1 73 ? 1.441 -3.281 3.011 1.00 94.31 73 VAL A N 1
ATOM 554 C CA . VAL A 1 73 ? 2.235 -2.804 1.875 1.00 94.31 73 VAL A CA 1
ATOM 555 C C . VAL A 1 73 ? 2.806 -3.995 1.122 1.00 94.31 73 VAL A C 1
ATOM 557 O O . VAL A 1 73 ? 3.453 -4.855 1.715 1.00 94.31 73 VAL A O 1
ATOM 560 N N . LEU A 1 74 ? 2.580 -4.025 -0.190 1.00 93.75 74 LEU A N 1
ATOM 561 C CA . LEU A 1 74 ? 3.200 -4.958 -1.120 1.00 93.75 74 LEU A CA 1
ATOM 562 C C . LEU A 1 74 ? 4.145 -4.191 -2.046 1.00 93.75 74 LEU A C 1
ATOM 564 O O . LEU A 1 74 ? 3.709 -3.302 -2.775 1.00 93.75 74 LEU A O 1
ATOM 568 N N . VAL A 1 75 ? 5.420 -4.577 -2.059 1.00 91.25 75 VAL A N 1
ATOM 569 C CA . VAL A 1 75 ? 6.408 -4.094 -3.032 1.00 91.25 75 VAL A CA 1
ATOM 570 C C . VAL A 1 75 ? 6.649 -5.200 -4.051 1.00 91.25 75 VAL A C 1
ATOM 572 O O . VAL A 1 75 ? 7.079 -6.297 -3.701 1.00 91.25 75 VAL A O 1
ATOM 575 N N . GLY A 1 76 ? 6.335 -4.935 -5.315 1.00 89.25 76 GLY A N 1
ATOM 576 C CA . GLY A 1 76 ? 6.482 -5.893 -6.401 1.00 89.25 76 GLY A CA 1
ATOM 577 C C . GLY A 1 76 ? 7.391 -5.364 -7.503 1.00 89.25 76 GLY A C 1
ATOM 578 O O . GLY A 1 76 ? 7.117 -4.314 -8.078 1.00 89.25 76 GLY A O 1
ATOM 579 N N . GLY A 1 77 ? 8.443 -6.115 -7.831 1.00 88.31 77 GLY A N 1
ATOM 580 C CA . GLY A 1 77 ? 9.336 -5.794 -8.946 1.00 88.31 77 GLY A CA 1
ATOM 581 C C . GLY A 1 77 ? 8.623 -5.825 -10.298 1.00 88.31 77 GLY A C 1
ATOM 582 O O . GLY A 1 77 ? 7.567 -6.453 -10.457 1.00 88.31 77 GLY A O 1
ATOM 583 N N . VAL A 1 78 ? 9.188 -5.120 -11.275 1.00 86.62 78 VAL A N 1
ATOM 584 C CA . VAL A 1 78 ? 8.594 -4.963 -12.608 1.00 86.62 78 VAL A CA 1
ATOM 585 C C . VAL A 1 78 ? 9.636 -5.216 -13.699 1.00 86.62 78 VAL A C 1
ATOM 587 O O . VAL A 1 78 ? 10.830 -5.098 -13.429 1.00 86.62 78 VAL A O 1
ATOM 590 N N . PRO A 1 79 ? 9.234 -5.618 -14.921 1.00 82.38 79 PRO A N 1
ATOM 591 C CA . PRO A 1 79 ? 10.204 -5.921 -15.968 1.00 82.38 79 PRO A CA 1
ATOM 592 C C . PRO A 1 79 ? 11.096 -4.709 -16.293 1.00 82.38 79 PRO A C 1
ATOM 594 O O . PRO A 1 79 ? 10.568 -3.602 -16.420 1.00 82.38 79 PRO A O 1
ATOM 597 N N . PRO A 1 80 ? 12.410 -4.905 -16.515 1.00 75.75 80 PRO A N 1
ATOM 598 C CA . PRO A 1 80 ? 13.361 -3.812 -16.762 1.00 75.75 80 PRO A CA 1
ATOM 599 C C . PRO A 1 80 ? 13.087 -3.041 -18.062 1.00 75.75 80 PRO A C 1
ATOM 601 O O . PRO A 1 80 ? 13.586 -1.940 -18.254 1.00 75.75 80 PRO A O 1
ATOM 604 N N . SER A 1 81 ? 12.277 -3.600 -18.963 1.00 77.38 81 SER A N 1
ATOM 605 C CA . SER A 1 81 ? 11.850 -2.961 -20.209 1.00 77.38 81 SER A CA 1
ATOM 606 C C . SER A 1 81 ? 10.722 -1.940 -20.025 1.00 77.38 81 SER A C 1
ATOM 608 O O . SER A 1 81 ? 10.227 -1.387 -21.011 1.00 77.38 81 SER A O 1
ATOM 610 N N . ARG A 1 82 ? 10.246 -1.717 -18.793 1.00 78.81 82 ARG A N 1
ATOM 611 C CA . ARG A 1 82 ? 9.183 -0.750 -18.532 1.00 78.81 82 ARG A CA 1
ATOM 612 C C . ARG A 1 82 ? 9.709 0.667 -18.763 1.00 78.81 82 ARG A C 1
ATOM 614 O O . ARG A 1 82 ? 10.691 1.088 -18.162 1.00 78.81 82 ARG A O 1
ATOM 621 N N . LYS A 1 83 ? 9.012 1.427 -19.611 1.00 77.00 83 LYS A N 1
ATOM 622 C CA . LYS A 1 83 ? 9.264 2.866 -19.767 1.00 77.00 83 LYS A CA 1
ATOM 623 C C . LYS A 1 83 ? 9.124 3.552 -18.409 1.00 77.00 83 LYS A C 1
ATOM 625 O O . LYS A 1 83 ? 8.239 3.193 -17.639 1.00 77.00 83 LYS A O 1
ATOM 630 N N . GLN A 1 84 ? 9.983 4.524 -18.121 1.00 66.38 84 GLN A N 1
ATOM 631 C CA . GLN A 1 84 ? 9.959 5.233 -16.848 1.00 66.38 84 GLN A CA 1
ATOM 632 C C . GLN A 1 84 ? 8.585 5.883 -16.635 1.00 66.38 84 GLN A C 1
ATOM 634 O O . GLN A 1 84 ? 8.218 6.833 -17.320 1.00 66.38 84 GLN A O 1
ATOM 639 N N . VAL A 1 85 ? 7.821 5.329 -15.698 1.00 74.31 85 VAL A N 1
ATOM 640 C CA . VAL A 1 85 ? 6.518 5.832 -15.273 1.00 74.31 85 VAL A CA 1
ATOM 641 C C . VAL A 1 85 ? 6.632 6.071 -13.780 1.00 74.31 85 VAL A C 1
ATOM 643 O O . VAL A 1 85 ? 6.921 5.144 -13.026 1.00 74.31 85 VAL A O 1
ATOM 646 N N . PHE A 1 86 ? 6.450 7.326 -13.376 1.00 88.69 86 PHE A N 1
ATOM 647 C CA . PHE A 1 86 ? 6.118 7.670 -12.003 1.00 88.69 86 PHE A CA 1
ATOM 648 C C . PHE A 1 86 ? 4.642 8.044 -11.981 1.00 88.69 86 PHE A C 1
ATOM 650 O O . PHE A 1 86 ? 4.248 9.040 -12.591 1.00 88.69 86 PHE A O 1
ATOM 657 N N . LYS A 1 87 ? 3.818 7.217 -11.339 1.00 91.00 87 LYS A N 1
ATOM 658 C CA . LYS A 1 87 ? 2.372 7.432 -11.263 1.00 91.00 87 LYS A CA 1
ATOM 659 C C . LYS A 1 87 ? 1.863 7.042 -9.887 1.00 91.00 87 LYS A C 1
ATOM 661 O O . LYS A 1 87 ? 2.124 5.937 -9.420 1.00 91.00 87 LYS A O 1
ATOM 666 N N . ILE A 1 88 ? 1.107 7.942 -9.269 1.00 92.06 88 ILE A N 1
ATOM 667 C CA . ILE A 1 88 ? 0.394 7.684 -8.021 1.00 92.06 88 ILE A CA 1
ATOM 668 C C . ILE A 1 88 ? -1.092 7.576 -8.351 1.00 92.06 88 ILE A C 1
ATOM 670 O O . ILE A 1 88 ? -1.658 8.478 -8.964 1.00 92.06 88 ILE A O 1
ATOM 674 N N . THR A 1 89 ? -1.708 6.466 -7.957 1.00 92.19 89 THR A N 1
ATOM 675 C CA . THR A 1 89 ? -3.138 6.204 -8.147 1.00 92.19 89 THR A CA 1
ATOM 676 C C . THR A 1 89 ? -3.768 5.952 -6.775 1.00 92.19 89 THR A C 1
ATOM 678 O O . THR A 1 89 ? -3.585 4.859 -6.228 1.00 92.19 89 THR A O 1
ATOM 681 N N . PRO A 1 90 ? -4.423 6.961 -6.172 1.00 92.12 90 PRO A N 1
ATOM 682 C CA . PRO A 1 90 ? -5.256 6.771 -4.992 1.00 92.12 90 PRO A CA 1
ATOM 683 C C . PRO A 1 90 ? -6.590 6.150 -5.406 1.00 92.12 90 PRO A C 1
ATOM 685 O O . PRO A 1 90 ? -7.119 6.490 -6.458 1.00 92.12 90 PRO A O 1
ATOM 688 N N . GLU A 1 91 ? -7.127 5.265 -4.579 1.00 90.50 91 GLU A N 1
ATOM 689 C CA . GLU A 1 91 ? -8.394 4.584 -4.840 1.00 90.50 91 GLU A CA 1
ATOM 690 C C . GLU A 1 91 ? -9.231 4.598 -3.560 1.00 90.50 91 GLU A C 1
ATOM 692 O O . GLU A 1 91 ? -8.767 4.186 -2.482 1.00 90.50 91 GLU A O 1
ATOM 697 N N . ALA A 1 92 ? -10.451 5.114 -3.679 1.00 87.75 92 ALA A N 1
ATOM 698 C CA . ALA A 1 92 ? -11.392 5.181 -2.571 1.00 87.75 92 ALA A CA 1
ATOM 699 C C . ALA A 1 92 ? -12.041 3.814 -2.320 1.00 87.75 92 ALA A C 1
ATOM 701 O O . ALA A 1 92 ? -12.049 2.919 -3.173 1.00 87.75 92 ALA A O 1
ATOM 702 N N . ARG A 1 93 ? -12.604 3.642 -1.124 1.00 83.50 93 ARG A N 1
ATOM 703 C CA . ARG A 1 93 ? -13.386 2.451 -0.798 1.00 83.50 93 ARG A CA 1
ATOM 704 C C . ARG A 1 93 ? -14.560 2.302 -1.768 1.00 83.50 93 ARG A C 1
ATOM 706 O O . ARG A 1 93 ? -15.375 3.203 -1.898 1.00 83.50 93 ARG A O 1
ATOM 713 N N . GLY A 1 94 ? -14.678 1.130 -2.390 1.00 77.69 94 GLY A N 1
ATOM 714 C CA . GLY A 1 94 ? -15.777 0.817 -3.313 1.00 77.69 94 GLY A CA 1
ATOM 715 C C . GLY A 1 94 ? -15.551 1.252 -4.765 1.00 77.69 94 GLY A C 1
ATOM 716 O O . GLY A 1 94 ? -16.377 0.933 -5.618 1.00 77.69 94 GLY A O 1
ATOM 717 N N . GLU A 1 95 ? -14.432 1.909 -5.077 1.00 79.50 95 GLU A N 1
ATOM 718 C CA . GLU A 1 95 ? -14.082 2.258 -6.453 1.00 79.50 95 GLU A CA 1
ATOM 719 C C . GLU A 1 95 ? -13.757 0.998 -7.280 1.00 79.50 95 GLU A C 1
ATOM 721 O O . GLU A 1 95 ? -13.023 0.101 -6.846 1.00 79.50 95 GLU A O 1
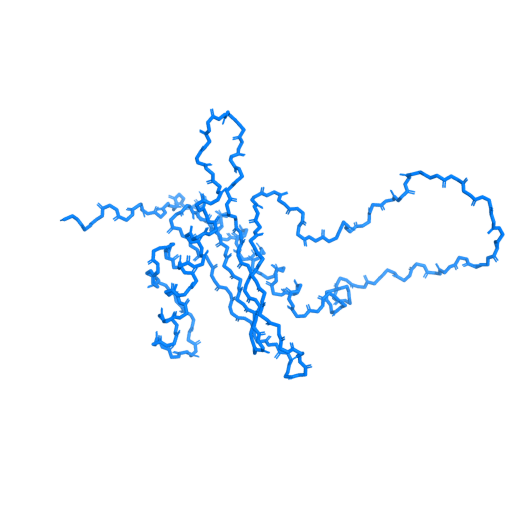ATOM 726 N N . ALA A 1 96 ? -14.318 0.905 -8.490 1.00 74.31 96 ALA A N 1
ATOM 727 C CA . ALA A 1 96 ? -14.116 -0.242 -9.369 1.00 74.31 96 ALA A CA 1
ATOM 728 C C . ALA A 1 96 ? -12.671 -0.277 -9.904 1.00 74.31 96 ALA A C 1
ATOM 730 O O . ALA A 1 96 ? -12.306 0.446 -10.827 1.00 74.31 96 ALA A O 1
ATOM 731 N N . ARG A 1 97 ? -11.839 -1.151 -9.326 1.00 73.12 97 ARG A N 1
ATOM 732 C CA . ARG A 1 97 ? -10.409 -1.283 -9.671 1.00 73.12 97 ARG A CA 1
ATOM 733 C C . ARG A 1 97 ? -10.134 -2.149 -10.899 1.00 73.12 97 ARG A C 1
ATOM 735 O O . ARG A 1 97 ? -9.107 -1.985 -11.561 1.00 73.12 97 ARG A O 1
ATOM 742 N N . TYR A 1 98 ? -11.004 -3.116 -11.155 1.00 76.00 98 TYR A N 1
ATOM 743 C CA . TYR A 1 98 ? -10.868 -4.054 -12.260 1.00 76.00 98 TYR A CA 1
ATOM 744 C C . TYR A 1 98 ? -11.893 -3.709 -13.337 1.00 76.00 98 TYR A C 1
ATOM 746 O O . TYR A 1 98 ? -13.017 -3.337 -12.993 1.00 76.00 98 TYR A O 1
ATOM 754 N N . PRO A 1 99 ? -11.545 -3.843 -14.629 1.00 69.62 99 PRO A N 1
ATOM 755 C CA . PRO A 1 99 ? -12.561 -3.813 -15.670 1.00 69.62 99 PRO A CA 1
ATOM 756 C C . PRO A 1 99 ? -13.611 -4.882 -15.348 1.00 69.62 99 PRO A C 1
ATOM 758 O O . PRO A 1 99 ? -13.247 -5.981 -14.924 1.00 69.62 99 PRO A O 1
ATOM 761 N N . ALA A 1 100 ? -14.895 -4.553 -15.511 1.00 61.50 100 ALA A N 1
ATOM 762 C CA . ALA A 1 100 ? -15.981 -5.487 -15.237 1.00 61.50 100 ALA A CA 1
ATOM 763 C C . ALA A 1 100 ? -15.729 -6.796 -15.999 1.00 61.50 100 ALA A C 1
ATOM 765 O O . ALA A 1 100 ? -15.624 -6.806 -17.229 1.00 61.50 100 ALA A O 1
ATOM 766 N N . GLU A 1 101 ? -15.580 -7.904 -15.273 1.00 57.12 101 GLU A N 1
ATOM 767 C CA . GLU A 1 101 ? -15.433 -9.219 -15.887 1.00 57.12 101 GLU A CA 1
ATOM 768 C C . GLU A 1 101 ? -16.807 -9.654 -16.430 1.00 57.12 101 GLU A C 1
ATOM 770 O O . GLU A 1 101 ? -17.539 -10.380 -15.772 1.00 57.12 101 GLU A O 1
ATOM 775 N N . GLY A 1 102 ? -17.166 -9.180 -17.629 1.00 52.66 102 GLY A N 1
ATOM 776 C CA . GLY A 1 102 ? -18.370 -9.596 -18.358 1.00 52.66 102 GLY A CA 1
ATOM 777 C C . GLY A 1 102 ? -19.638 -8.813 -18.013 1.00 52.66 102 GLY A C 1
ATOM 778 O O . GLY A 1 102 ? -20.567 -9.367 -17.438 1.00 52.66 102 GLY A O 1
ATOM 779 N N . GLY A 1 103 ? -19.693 -7.541 -18.411 1.00 36.88 103 GLY A N 1
ATOM 780 C CA . GLY A 1 103 ? -20.956 -6.824 -18.585 1.00 36.88 103 GLY A CA 1
ATOM 781 C C . GLY A 1 103 ? -21.343 -6.844 -20.059 1.00 36.88 103 GLY A C 1
ATOM 782 O O . GLY A 1 103 ? -20.602 -6.327 -20.891 1.00 36.88 103 GLY A O 1
ATOM 783 N N . GLU A 1 104 ? -22.466 -7.478 -20.374 1.00 46.25 104 GLU A N 1
ATOM 784 C CA . GLU A 1 104 ? -23.155 -7.346 -21.653 1.00 46.25 104 GLU A CA 1
ATOM 785 C C . GLU A 1 104 ? -23.378 -5.854 -21.954 1.00 46.25 104 GLU A C 1
ATOM 787 O O . GLU A 1 104 ? -24.044 -5.153 -21.192 1.00 46.25 104 GLU A O 1
ATOM 792 N N . GLU A 1 105 ? -22.827 -5.357 -23.064 1.00 41.06 105 GLU A N 1
ATOM 793 C CA . GLU A 1 105 ? -23.281 -4.104 -23.672 1.00 41.06 105 GLU A CA 1
ATOM 794 C C . GLU A 1 105 ? -24.698 -4.327 -24.230 1.00 41.06 105 GLU A C 1
ATOM 796 O O . GLU A 1 105 ? -24.891 -4.663 -25.395 1.00 41.06 105 GLU A O 1
ATOM 801 N N . GLY A 1 106 ? -25.716 -4.159 -23.386 1.00 40.91 106 GLY A N 1
ATOM 802 C CA . GLY A 1 106 ? -26.990 -3.595 -23.831 1.00 40.91 106 GLY A CA 1
ATOM 803 C C . GLY A 1 106 ? -26.854 -2.074 -23.723 1.00 40.91 106 GLY A C 1
ATOM 804 O O . GLY A 1 106 ? -26.503 -1.575 -22.664 1.00 40.91 106 GLY A O 1
ATOM 805 N N . THR A 1 107 ? -27.098 -1.241 -24.728 1.00 37.88 107 THR A N 1
ATOM 806 C CA . THR A 1 107 ? -27.944 -1.371 -25.915 1.00 37.88 107 THR A CA 1
ATOM 807 C C . THR A 1 107 ? -27.521 -0.245 -26.863 1.00 37.88 107 THR A C 1
ATOM 809 O O . THR A 1 107 ? -27.410 0.873 -26.382 1.00 37.88 107 THR A O 1
ATOM 812 N N . GLU A 1 108 ? -27.321 -0.513 -28.158 1.00 36.50 108 GLU A N 1
ATOM 813 C CA . GLU A 1 108 ? -27.894 0.247 -29.292 1.00 36.50 108 GLU A CA 1
ATOM 814 C C . GLU A 1 108 ? -27.758 -0.607 -30.577 1.00 36.50 108 GLU A C 1
ATOM 816 O O . GLU A 1 108 ? -26.686 -1.161 -30.834 1.00 36.50 108 GLU A O 1
ATOM 821 N N . PRO A 1 109 ? -28.823 -0.785 -31.388 1.00 42.31 109 PRO A N 1
ATOM 822 C CA . PRO A 1 109 ? -28.778 -1.645 -32.561 1.00 42.31 109 PRO A CA 1
ATOM 823 C C . PRO A 1 109 ? -28.289 -0.853 -33.778 1.00 42.31 109 PRO A C 1
ATOM 825 O O . PRO A 1 109 ? -29.003 0.000 -34.300 1.00 42.31 109 PRO A O 1
ATOM 828 N N . VAL A 1 110 ? -27.106 -1.185 -34.297 1.00 38.50 110 VAL A N 1
ATOM 829 C CA . VAL A 1 110 ? -26.707 -0.781 -35.652 1.00 38.50 110 VAL A CA 1
ATOM 830 C C . VAL A 1 110 ? -26.512 -2.029 -36.506 1.00 38.50 110 VAL A C 1
ATOM 832 O O . VAL A 1 110 ? -25.643 -2.866 -36.282 1.00 38.50 110 VAL A O 1
ATOM 835 N N . VAL A 1 111 ? -27.405 -2.149 -37.482 1.00 42.75 111 VAL A N 1
ATOM 836 C CA . VAL A 1 111 ? -27.482 -3.178 -38.519 1.00 42.75 111 VAL A CA 1
ATOM 837 C C . VAL A 1 111 ? -26.202 -3.178 -39.365 1.00 42.75 111 VAL A C 1
ATOM 839 O O . VAL A 1 111 ? -25.842 -2.146 -39.923 1.00 42.75 111 VAL A O 1
ATOM 842 N N . GLY A 1 112 ? -25.545 -4.336 -39.526 1.00 33.38 112 GLY A N 1
ATOM 843 C CA . GLY A 1 112 ? -24.389 -4.441 -40.427 1.00 33.38 112 GLY A CA 1
ATOM 844 C C . GLY A 1 112 ? -23.661 -5.790 -40.475 1.00 33.38 112 GLY A C 1
ATOM 845 O O . GLY A 1 112 ? -22.579 -5.928 -39.929 1.00 33.38 112 GLY A O 1
ATOM 846 N N . SER A 1 113 ? -24.249 -6.767 -41.174 1.00 35.75 113 SER A N 1
ATOM 847 C CA . SER A 1 113 ? -23.603 -7.836 -41.968 1.00 35.75 113 SER A CA 1
ATOM 848 C C . SER A 1 113 ? -22.246 -8.442 -41.524 1.00 35.75 113 SER A C 1
ATOM 850 O O . SER A 1 113 ? -21.182 -7.988 -41.931 1.00 35.75 113 SER A O 1
ATOM 852 N N . GLY A 1 114 ? -22.321 -9.629 -40.906 1.00 39.44 114 GLY A N 1
ATOM 853 C CA . GLY A 1 114 ? -21.641 -10.851 -41.370 1.00 39.44 114 GLY A CA 1
ATOM 854 C C . GLY A 1 114 ? -20.111 -10.960 -41.285 1.00 39.44 114 GLY A C 1
ATOM 855 O O . GLY A 1 114 ? -19.410 -10.550 -42.205 1.00 39.44 114 GLY A O 1
ATOM 856 N N . LYS A 1 115 ? -19.619 -11.719 -40.290 1.00 36.25 115 LYS A N 1
ATOM 857 C CA . LYS A 1 115 ? -18.713 -12.881 -40.463 1.00 36.25 115 LYS A CA 1
ATOM 858 C C . LYS A 1 115 ? -18.377 -13.525 -39.110 1.00 36.25 115 LYS A C 1
ATOM 860 O O . LYS A 1 115 ? -17.839 -12.866 -38.237 1.00 36.25 115 LYS A O 1
ATOM 865 N N . ALA A 1 116 ? -18.670 -14.826 -39.033 1.00 36.34 116 ALA A N 1
ATOM 866 C CA . ALA A 1 116 ? -18.172 -15.845 -38.105 1.00 36.34 116 ALA A CA 1
ATOM 867 C C . ALA A 1 116 ? -18.220 -15.532 -36.597 1.00 36.34 116 ALA A C 1
ATOM 869 O O . ALA A 1 116 ? -17.441 -14.741 -36.078 1.00 36.34 116 ALA A O 1
ATOM 870 N N . ALA A 1 117 ? -19.068 -16.284 -35.886 1.00 40.53 117 ALA A N 1
ATOM 871 C CA . ALA A 1 117 ? -18.944 -16.501 -34.452 1.00 40.53 117 ALA A CA 1
ATOM 872 C C . ALA A 1 117 ? -17.507 -16.950 -34.146 1.00 40.53 117 ALA A C 1
ATOM 874 O O . ALA A 1 117 ? -17.118 -18.080 -34.456 1.00 40.53 117 ALA A O 1
ATOM 875 N N . SER A 1 118 ? -16.697 -16.045 -33.593 1.00 44.00 118 SER A N 1
ATOM 876 C CA . SER A 1 118 ? -15.428 -16.438 -33.010 1.00 44.00 118 SER A CA 1
ATOM 877 C C . SER A 1 118 ? -15.775 -17.288 -31.798 1.00 44.00 118 SER A C 1
ATOM 879 O O . SER A 1 118 ? -16.504 -16.881 -30.896 1.00 44.00 118 SER A O 1
ATOM 881 N N . VAL A 1 119 ? -15.319 -18.531 -31.850 1.00 44.97 119 VAL A N 1
ATOM 882 C CA . VAL A 1 119 ? -15.340 -19.468 -30.737 1.00 44.97 119 VAL A CA 1
ATOM 883 C C . VAL A 1 119 ? -14.853 -18.707 -29.506 1.00 44.97 119 VAL A C 1
ATOM 885 O O . VAL A 1 119 ? -13.715 -18.240 -29.480 1.00 44.97 119 VAL A O 1
ATOM 888 N N . LEU A 1 120 ? -15.756 -18.512 -28.541 1.00 47.06 120 LEU A N 1
ATOM 889 C CA . LEU A 1 120 ? -15.491 -17.920 -27.236 1.00 47.06 120 LEU A CA 1
ATOM 890 C C . LEU A 1 120 ? -14.384 -18.736 -26.568 1.00 47.06 120 LEU A C 1
ATOM 892 O O . LEU A 1 120 ? -14.637 -19.733 -25.897 1.00 47.06 120 LEU A O 1
ATOM 896 N N . SER A 1 121 ? -13.137 -18.333 -26.789 1.00 45.22 121 SER A N 1
ATOM 897 C CA . SER A 1 121 ? -12.003 -18.829 -26.030 1.00 45.22 121 SER A CA 1
ATOM 898 C C . SER A 1 121 ? -12.188 -18.326 -24.607 1.00 45.22 121 SER A C 1
ATOM 900 O O . SER A 1 121 ? -11.853 -17.182 -24.292 1.00 45.22 121 SER A O 1
ATOM 902 N N . THR A 1 122 ? -12.769 -19.174 -23.762 1.00 57.41 122 THR A N 1
ATOM 903 C CA . THR A 1 122 ? -12.828 -19.020 -22.311 1.00 57.41 122 THR A CA 1
ATOM 904 C C . THR A 1 122 ? -11.393 -18.972 -21.793 1.00 57.41 122 THR A C 1
ATOM 906 O O . THR A 1 122 ? -10.829 -19.992 -21.405 1.00 57.41 122 THR A O 1
ATOM 909 N N . MET A 1 123 ? -10.752 -17.804 -21.874 1.00 54.59 123 MET A N 1
ATOM 910 C CA . MET A 1 123 ? -9.383 -17.641 -21.399 1.00 54.59 123 MET A CA 1
ATOM 911 C C . MET A 1 123 ? -9.324 -18.034 -19.933 1.00 54.59 123 MET A C 1
ATOM 913 O O . MET A 1 123 ? -10.150 -17.586 -19.129 1.00 54.59 123 MET A O 1
ATOM 917 N N . SER A 1 124 ? -8.336 -18.860 -19.594 1.00 74.75 124 SER A N 1
ATOM 918 C CA . SER A 1 124 ? -8.087 -19.234 -18.206 1.00 74.75 124 SER A CA 1
ATOM 919 C C . SER A 1 124 ? -7.854 -17.964 -17.385 1.00 74.75 124 SER A C 1
ATOM 921 O O . SER A 1 124 ? -7.236 -17.013 -17.869 1.00 74.75 124 SER A O 1
ATOM 923 N N . THR A 1 125 ? -8.296 -17.935 -16.125 1.00 70.19 125 THR A N 1
ATOM 924 C CA . THR A 1 125 ? -8.059 -16.810 -15.200 1.00 70.19 125 THR A CA 1
ATOM 925 C C . THR A 1 125 ? -6.590 -16.381 -15.193 1.00 70.19 125 THR A C 1
ATOM 927 O O . THR A 1 125 ? -6.284 -15.192 -15.205 1.00 70.19 125 THR A O 1
ATOM 930 N N . ARG A 1 126 ? -5.670 -17.350 -15.305 1.00 69.19 126 ARG A N 1
ATOM 931 C CA . ARG A 1 126 ? -4.229 -17.100 -15.412 1.00 69.19 126 ARG A CA 1
ATOM 932 C C . ARG A 1 126 ? -3.850 -16.295 -16.659 1.00 69.19 126 ARG A C 1
ATOM 934 O O . ARG A 1 126 ? -2.983 -15.434 -16.580 1.00 69.19 126 ARG A O 1
ATOM 941 N N . GLU A 1 127 ? -4.468 -16.561 -17.803 1.00 69.00 127 GLU A N 1
ATOM 942 C CA . GLU A 1 127 ? -4.191 -15.846 -19.056 1.00 69.00 127 GLU A CA 1
ATOM 943 C C . GLU A 1 127 ? -4.728 -14.414 -19.013 1.00 69.00 127 GLU A C 1
ATOM 945 O O . GLU A 1 127 ? -4.042 -13.492 -19.456 1.00 69.00 127 GLU A O 1
ATOM 950 N N . LYS A 1 128 ? -5.916 -14.213 -18.424 1.00 72.44 128 LYS A N 1
ATOM 951 C CA . LYS A 1 128 ? -6.465 -12.872 -18.168 1.00 72.44 128 LYS A CA 1
ATOM 952 C C . LYS A 1 128 ? -5.527 -12.060 -17.278 1.00 72.44 128 LYS A C 1
ATOM 954 O O . LYS A 1 128 ? -5.230 -10.906 -17.581 1.00 72.44 128 LYS A O 1
ATOM 959 N N . ASP A 1 129 ? -5.000 -12.688 -16.231 1.00 72.38 129 ASP A N 1
ATOM 960 C CA . ASP A 1 129 ? -4.101 -12.023 -15.294 1.00 72.38 129 ASP A CA 1
ATOM 961 C C . ASP A 1 129 ? -2.753 -11.663 -15.927 1.00 72.38 129 ASP A C 1
ATOM 963 O O . ASP A 1 129 ? -2.227 -10.576 -15.693 1.00 72.38 129 ASP A O 1
ATOM 967 N N . VAL A 1 130 ? -2.214 -12.540 -16.779 1.00 73.00 130 VAL A N 1
ATOM 968 C CA . VAL A 1 130 ? -0.989 -12.260 -17.541 1.00 73.00 130 VAL A CA 1
ATOM 969 C C . VAL A 1 130 ? -1.207 -11.114 -18.531 1.00 73.00 130 VAL A C 1
ATOM 971 O O . VAL A 1 130 ? -0.339 -10.249 -18.646 1.00 73.00 130 VAL A O 1
ATOM 974 N N . LYS A 1 131 ? -2.369 -11.048 -19.195 1.00 71.12 131 LYS A N 1
ATOM 975 C CA . LYS A 1 131 ? -2.730 -9.920 -20.070 1.00 71.12 131 LYS A CA 1
ATOM 976 C C . LYS A 1 131 ? -2.854 -8.597 -19.313 1.00 71.12 131 LYS A C 1
ATOM 978 O O . LYS A 1 131 ? -2.430 -7.572 -19.836 1.00 71.12 131 LYS A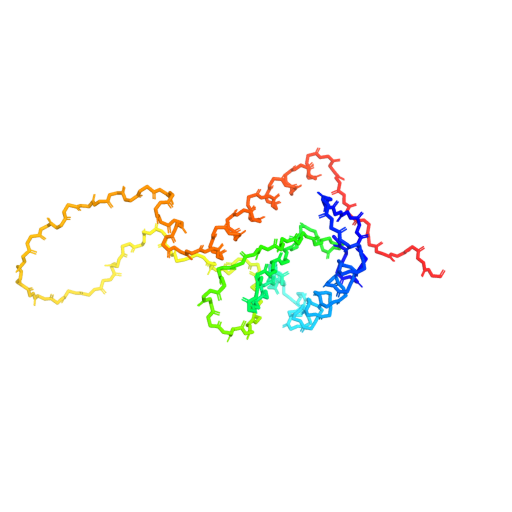 O 1
ATOM 983 N N . GLY A 1 132 ? -3.386 -8.620 -18.089 1.00 73.31 132 GLY A N 1
ATOM 984 C CA . GLY A 1 132 ? -3.444 -7.451 -17.200 1.00 73.31 132 GLY A CA 1
ATOM 985 C C . GLY A 1 132 ? -2.072 -6.986 -16.688 1.00 73.31 132 GLY A C 1
ATOM 986 O O . GLY A 1 132 ? -1.943 -5.893 -16.136 1.00 73.31 132 GLY A O 1
ATOM 987 N N . GLY A 1 133 ? -1.029 -7.795 -16.885 1.00 84.50 133 GLY A N 1
ATOM 988 C CA . GLY A 1 133 ? 0.345 -7.471 -16.529 1.00 84.50 133 GLY A CA 1
ATOM 989 C C . GLY A 1 133 ? 0.655 -7.604 -15.034 1.00 84.50 133 GLY A C 1
ATOM 990 O O . GLY A 1 133 ? -0.179 -7.962 -14.202 1.00 84.50 133 GLY A O 1
ATOM 991 N N . ALA A 1 134 ? 1.908 -7.306 -14.677 1.00 87.06 134 ALA A N 1
ATOM 992 C CA . ALA A 1 134 ? 2.422 -7.513 -13.321 1.00 87.06 134 ALA A CA 1
ATOM 993 C C . ALA A 1 134 ? 1.633 -6.746 -12.245 1.00 87.06 134 ALA A C 1
ATOM 995 O O . ALA A 1 134 ? 1.415 -7.278 -11.157 1.00 87.06 134 ALA A O 1
ATOM 996 N N . LEU A 1 135 ? 1.176 -5.525 -12.553 1.00 88.56 135 LEU A N 1
ATOM 997 C CA . LEU A 1 135 ? 0.402 -4.709 -11.617 1.00 88.56 135 LEU A CA 1
ATOM 998 C C . LEU A 1 135 ? -0.930 -5.374 -11.254 1.00 88.56 135 LEU A C 1
ATOM 1000 O O . LEU A 1 135 ? -1.289 -5.420 -10.083 1.00 88.56 135 LEU A O 1
ATOM 1004 N N . HIS A 1 136 ? -1.639 -5.930 -12.237 1.00 88.12 136 HIS A N 1
ATOM 1005 C CA . HIS A 1 136 ? -2.913 -6.613 -12.016 1.00 88.12 136 HIS A CA 1
ATOM 1006 C C . HIS A 1 136 ? -2.755 -7.835 -11.105 1.00 88.12 136 HIS A C 1
ATOM 1008 O O . HIS A 1 136 ? -3.511 -8.008 -10.151 1.00 88.12 136 HIS A O 1
ATOM 1014 N N . ILE A 1 137 ? -1.705 -8.631 -11.322 1.00 89.50 137 ILE A N 1
ATOM 1015 C CA . ILE A 1 137 ? -1.374 -9.772 -10.457 1.00 89.50 137 ILE A CA 1
ATOM 1016 C C . ILE A 1 137 ? -1.071 -9.306 -9.025 1.00 89.50 137 ILE A C 1
ATOM 1018 O O . ILE A 1 137 ? -1.531 -9.912 -8.059 1.00 89.50 137 ILE A O 1
ATOM 1022 N N . GLN A 1 138 ? -0.286 -8.237 -8.871 1.00 92.12 138 GLN A N 1
ATOM 1023 C CA . GLN A 1 138 ? 0.063 -7.682 -7.560 1.00 92.12 138 GLN A CA 1
ATOM 1024 C C . GLN A 1 138 ? -1.174 -7.142 -6.825 1.00 92.12 138 GLN A C 1
ATOM 1026 O O . GLN A 1 138 ? -1.320 -7.396 -5.630 1.00 92.12 138 GLN A O 1
ATOM 1031 N N . ARG A 1 139 ? -2.094 -6.481 -7.541 1.00 91.81 139 ARG A N 1
ATOM 1032 C CA . ARG A 1 139 ? -3.387 -6.016 -7.011 1.00 91.81 139 ARG A CA 1
ATOM 1033 C C . ARG A 1 139 ? -4.244 -7.184 -6.521 1.00 91.81 139 ARG A C 1
ATOM 1035 O O . ARG A 1 139 ? -4.634 -7.199 -5.360 1.00 91.81 139 ARG A O 1
ATOM 1042 N N . LYS A 1 140 ? -4.421 -8.236 -7.328 1.00 91.69 140 LYS A N 1
ATOM 1043 C CA . LYS A 1 140 ? -5.174 -9.429 -6.896 1.00 91.69 140 LYS A CA 1
ATOM 1044 C C . LYS A 1 140 ? -4.580 -10.073 -5.642 1.00 91.69 140 LYS A C 1
ATOM 1046 O O . LYS A 1 140 ? -5.315 -10.496 -4.754 1.00 91.69 140 LYS A O 1
ATOM 1051 N N . LYS A 1 141 ? -3.247 -10.124 -5.543 1.00 92.88 141 LYS A N 1
ATOM 1052 C CA . LYS A 1 141 ? -2.557 -10.666 -4.363 1.00 92.88 141 LYS A CA 1
ATOM 1053 C C . LYS A 1 141 ? -2.812 -9.842 -3.107 1.00 92.88 141 LYS A C 1
ATOM 1055 O O . LYS A 1 141 ? -3.153 -10.427 -2.083 1.00 92.88 141 LYS A O 1
ATOM 1060 N N . ILE A 1 142 ? -2.629 -8.520 -3.160 1.00 94.56 142 ILE A N 1
ATOM 1061 C CA . ILE A 1 142 ? -2.847 -7.688 -1.970 1.00 94.56 142 ILE A CA 1
ATOM 1062 C C . ILE A 1 142 ? -4.319 -7.709 -1.553 1.00 94.56 142 ILE A C 1
ATOM 1064 O O . ILE A 1 142 ? -4.599 -7.752 -0.364 1.00 94.56 142 ILE A O 1
ATOM 1068 N N . ASP A 1 143 ? -5.244 -7.785 -2.510 1.00 92.69 143 ASP A N 1
ATOM 1069 C CA . ASP A 1 143 ? -6.677 -7.857 -2.235 1.00 92.69 143 ASP A CA 1
ATOM 1070 C C . ASP A 1 143 ? -7.041 -9.139 -1.479 1.00 92.69 143 ASP A C 1
ATOM 1072 O O . ASP A 1 143 ? -7.653 -9.069 -0.413 1.00 92.69 143 ASP A O 1
ATOM 1076 N N . ALA A 1 144 ? -6.584 -10.294 -1.972 1.00 93.69 144 ALA A N 1
ATOM 1077 C CA . ALA A 1 144 ? -6.802 -11.578 -1.311 1.00 93.69 144 ALA A CA 1
ATOM 1078 C C . ALA A 1 144 ? -6.168 -11.629 0.092 1.00 93.69 144 ALA A C 1
ATOM 1080 O O . ALA A 1 144 ? -6.774 -12.141 1.034 1.00 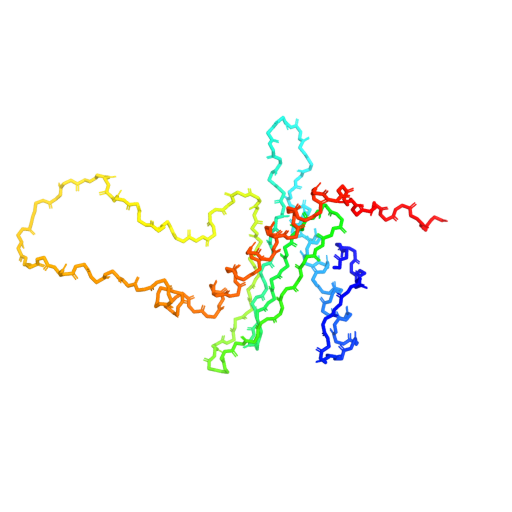93.69 144 ALA A O 1
ATOM 1081 N N . LEU A 1 145 ? -4.961 -11.072 0.252 1.00 94.50 145 LEU A N 1
ATOM 1082 C CA . LEU A 1 145 ? -4.284 -11.000 1.550 1.00 94.50 145 LEU A CA 1
ATOM 1083 C C . LEU A 1 145 ? -5.009 -10.069 2.525 1.00 94.50 145 LEU A C 1
ATOM 1085 O O . LEU A 1 145 ? -5.176 -10.420 3.689 1.00 94.50 145 LEU A O 1
ATOM 1089 N N . THR A 1 146 ? -5.453 -8.898 2.069 1.00 94.44 146 THR A N 1
ATOM 1090 C CA . THR A 1 146 ? -6.226 -7.963 2.892 1.00 94.44 146 THR A CA 1
ATOM 1091 C C . THR A 1 146 ? -7.533 -8.591 3.343 1.00 94.44 146 THR A C 1
ATOM 1093 O O . THR A 1 146 ? -7.874 -8.486 4.517 1.00 94.44 146 THR A O 1
ATOM 1096 N N . GLU A 1 147 ? -8.254 -9.256 2.444 1.00 94.19 147 GLU A N 1
ATOM 1097 C CA . GLU A 1 147 ? -9.513 -9.909 2.787 1.00 94.19 147 GLU A CA 1
ATOM 1098 C C . GLU A 1 147 ? -9.305 -11.015 3.828 1.00 94.19 147 GLU A C 1
ATOM 1100 O O . GLU A 1 147 ? -10.013 -11.056 4.833 1.00 94.19 147 GLU A O 1
ATOM 1105 N N . TYR A 1 148 ? -8.290 -11.860 3.634 1.00 95.88 148 TYR A N 1
ATOM 1106 C CA . TYR A 1 148 ? -7.921 -12.884 4.608 1.00 95.88 148 TYR A CA 1
ATOM 1107 C C . TYR A 1 148 ? -7.590 -12.278 5.981 1.00 95.88 148 TYR A C 1
ATOM 1109 O O . TYR A 1 148 ? -8.120 -12.734 6.992 1.00 95.88 148 TYR A O 1
ATOM 1117 N N . LEU A 1 149 ? -6.759 -11.230 6.020 1.00 94.38 149 LEU A N 1
ATOM 1118 C CA . LEU A 1 149 ? -6.353 -10.576 7.267 1.00 94.38 149 LEU A CA 1
ATOM 1119 C C . LEU A 1 149 ? -7.524 -9.898 7.978 1.00 94.38 149 LEU A C 1
ATOM 1121 O O . LEU A 1 149 ? -7.620 -10.011 9.194 1.00 94.38 149 LEU A O 1
ATOM 1125 N N . ARG A 1 150 ? -8.429 -9.237 7.246 1.00 94.25 150 ARG A N 1
ATOM 1126 C CA . ARG A 1 150 ? -9.641 -8.647 7.837 1.00 94.25 150 ARG A CA 1
ATOM 1127 C C . ARG A 1 150 ? -10.491 -9.724 8.511 1.00 94.25 150 ARG A C 1
ATOM 1129 O O . ARG A 1 150 ? -10.785 -9.593 9.690 1.00 94.25 150 ARG A O 1
ATOM 1136 N N . ARG A 1 151 ? -10.782 -10.829 7.812 1.00 94.62 151 ARG A N 1
ATOM 1137 C CA . ARG A 1 151 ? -11.557 -11.943 8.389 1.00 94.62 151 ARG A CA 1
ATOM 1138 C C . ARG A 1 151 ? -10.878 -12.556 9.617 1.00 94.62 151 ARG A C 1
ATOM 1140 O O . ARG A 1 151 ? -11.557 -12.875 10.587 1.00 94.62 151 ARG A O 1
ATOM 1147 N N . ASP A 1 152 ? -9.558 -12.735 9.579 1.00 95.62 152 ASP A N 1
ATOM 1148 C CA . ASP A 1 152 ? -8.794 -13.281 10.709 1.00 95.62 152 ASP A CA 1
ATOM 1149 C C . ASP A 1 152 ? -8.793 -12.328 11.916 1.00 95.62 152 ASP A C 1
ATOM 1151 O O . ASP A 1 152 ? -8.945 -12.772 13.054 1.00 95.62 152 ASP A O 1
ATOM 1155 N N . PHE A 1 153 ? -8.680 -11.018 11.680 1.00 94.62 153 PHE A N 1
ATOM 1156 C CA . PHE A 1 153 ? -8.775 -10.008 12.733 1.00 94.62 153 PHE A CA 1
ATOM 1157 C C . PHE A 1 153 ? -10.172 -9.949 13.338 1.00 94.62 153 PHE A C 1
ATOM 1159 O O . PHE A 1 153 ? -10.281 -9.958 14.562 1.00 94.62 153 PHE A O 1
ATOM 1166 N N . ASP A 1 154 ? -11.219 -9.981 12.516 1.00 93.56 154 ASP A N 1
ATOM 1167 C CA . ASP A 1 154 ? -12.607 -9.997 12.982 1.00 93.56 154 ASP A CA 1
ATOM 1168 C C . ASP A 1 154 ? -12.886 -11.246 13.832 1.00 93.56 154 ASP A C 1
ATOM 1170 O O . ASP A 1 154 ? -13.438 -11.148 14.927 1.00 93.56 154 ASP A O 1
ATOM 1174 N N . ALA A 1 155 ? -12.424 -12.421 13.385 1.00 95.88 155 ALA A N 1
ATOM 1175 C CA . ALA A 1 155 ? -12.575 -13.677 14.121 1.00 95.88 155 ALA A CA 1
ATOM 1176 C C . ALA A 1 155 ? -11.846 -13.673 15.476 1.00 95.88 155 ALA A C 1
ATOM 1178 O O . ALA A 1 155 ? -12.290 -14.322 16.423 1.00 95.88 155 ALA A O 1
ATOM 1179 N N . LYS A 1 156 ? -10.726 -12.949 15.575 1.00 95.25 156 LYS A N 1
ATOM 1180 C CA . LYS A 1 156 ? -9.928 -12.820 16.803 1.00 95.25 156 LYS A CA 1
ATOM 1181 C C . LYS A 1 156 ? -10.311 -11.609 17.656 1.00 95.25 156 LYS A C 1
ATOM 1183 O O . LYS A 1 156 ? -9.774 -11.465 18.751 1.00 95.25 156 LYS A O 1
ATOM 1188 N N . GLY A 1 157 ? -11.187 -10.730 17.165 1.00 92.31 157 GLY A N 1
ATOM 1189 C CA . GLY A 1 157 ? -11.472 -9.436 17.789 1.00 92.31 157 GLY A CA 1
ATOM 1190 C C . GLY A 1 157 ? -10.255 -8.504 17.840 1.00 92.31 157 GLY A C 1
ATOM 1191 O O . GLY A 1 157 ? -10.155 -7.672 18.740 1.00 92.31 157 GLY A O 1
ATOM 1192 N N . PHE A 1 158 ? -9.297 -8.662 16.922 1.00 91.31 158 PHE A N 1
ATOM 1193 C CA . PHE A 1 158 ? -8.101 -7.828 16.889 1.00 91.31 158 PHE A CA 1
ATOM 1194 C C . PHE A 1 158 ? -8.425 -6.445 16.324 1.00 91.31 158 PHE A C 1
ATOM 1196 O O . PHE A 1 158 ? -8.837 -6.309 15.172 1.00 91.31 158 PHE A O 1
ATOM 1203 N N . VAL A 1 159 ? -8.147 -5.409 17.110 1.00 90.38 159 VAL A N 1
ATOM 1204 C CA . VAL A 1 159 ? -8.232 -4.010 16.688 1.00 90.38 159 VAL A CA 1
ATOM 1205 C C . VAL A 1 159 ? -6.886 -3.355 16.960 1.00 90.38 159 VAL A C 1
ATOM 1207 O O . VAL A 1 159 ? -6.383 -3.401 18.082 1.00 90.38 159 VAL A O 1
ATOM 1210 N N . MET A 1 160 ? -6.297 -2.766 15.921 1.00 86.62 160 MET A N 1
ATOM 1211 C CA . MET A 1 160 ? -5.092 -1.960 16.028 1.00 86.62 160 MET A CA 1
ATOM 1212 C C . MET A 1 160 ? -5.391 -0.768 16.945 1.00 86.62 160 MET A C 1
ATOM 1214 O O . MET A 1 160 ? -6.299 0.001 16.625 1.00 86.62 160 MET A O 1
ATOM 1218 N N . PRO A 1 161 ? -4.657 -0.600 18.057 1.00 84.88 161 PRO A N 1
ATOM 1219 C CA . PRO A 1 161 ? -4.821 0.564 18.911 1.00 84.88 161 PRO A CA 1
ATOM 1220 C C . PRO A 1 161 ? -4.565 1.841 18.115 1.00 84.88 161 PRO A C 1
ATOM 1222 O O . PRO A 1 161 ? -3.658 1.888 17.279 1.00 84.88 161 PRO A O 1
ATOM 1225 N N . ASP A 1 162 ? -5.329 2.887 18.401 1.00 76.56 162 ASP A N 1
ATOM 1226 C CA . ASP A 1 162 ? -4.953 4.225 17.967 1.00 76.56 162 ASP A CA 1
ATOM 1227 C C . ASP A 1 162 ? -3.644 4.602 18.679 1.00 76.56 162 ASP A C 1
ATOM 1229 O O . ASP A 1 162 ? -3.470 4.274 19.854 1.00 76.56 162 ASP A O 1
ATOM 1233 N N . ASP A 1 163 ? -2.709 5.255 17.980 1.00 63.72 163 ASP A N 1
ATOM 1234 C CA . ASP A 1 163 ? -1.355 5.616 18.454 1.00 63.72 163 ASP A CA 1
ATOM 1235 C C . ASP A 1 163 ? -1.353 6.620 19.656 1.00 63.72 163 ASP A C 1
ATOM 1237 O O . ASP A 1 163 ? -0.421 7.403 19.832 1.00 63.72 163 ASP A O 1
ATOM 1241 N N . ALA A 1 164 ? -2.368 6.620 20.528 1.00 47.81 164 ALA A N 1
ATOM 1242 C CA . ALA A 1 164 ? -2.539 7.478 21.707 1.00 47.81 164 ALA A CA 1
ATOM 1243 C C . ALA A 1 164 ? -1.655 7.078 22.915 1.00 47.81 164 ALA A C 1
ATOM 1245 O O . ALA A 1 164 ? -2.066 7.217 24.066 1.00 47.81 164 ALA A O 1
ATOM 1246 N N . GLY A 1 165 ? -0.452 6.549 22.668 1.00 46.47 165 GLY A N 1
ATOM 1247 C CA . GLY A 1 165 ? 0.414 5.951 23.694 1.00 46.47 165 GLY A CA 1
ATOM 1248 C C . GLY A 1 165 ? 1.717 6.688 24.019 1.00 46.47 165 GLY A C 1
ATOM 1249 O O . GLY A 1 165 ? 2.464 6.209 24.866 1.00 46.47 165 GLY A O 1
ATOM 1250 N N . PHE A 1 166 ? 2.017 7.820 23.378 1.00 45.19 166 PHE A N 1
ATOM 1251 C CA . PHE A 1 166 ? 3.209 8.620 23.688 1.00 45.19 166 PHE A CA 1
ATOM 1252 C C . PHE A 1 166 ? 2.848 10.111 23.743 1.00 45.19 166 PHE A C 1
ATOM 1254 O O . PHE A 1 166 ? 3.122 10.857 22.804 1.00 45.19 166 PHE A O 1
ATOM 1261 N N . SER A 1 167 ? 2.181 10.520 24.827 1.00 36.81 167 SER A N 1
ATOM 1262 C CA . SER A 1 167 ? 2.097 11.923 25.266 1.00 36.81 167 SER A CA 1
ATOM 1263 C C . SER A 1 167 ? 3.207 12.235 26.258 1.00 36.81 167 SER A C 1
ATOM 1265 O O . SER A 1 167 ? 3.370 11.394 27.173 1.00 36.81 167 SER A O 1
#